Protein AF-A0A965CM48-F1 (afdb_monomer)

Nearest PDB structures (foldseek):
  7fda-assembly1_B  TM=6.847E-01  e=1.776E-04  Saccharomyces cerevisiae S288C
  6xby-assembly1_E  TM=7.979E-01 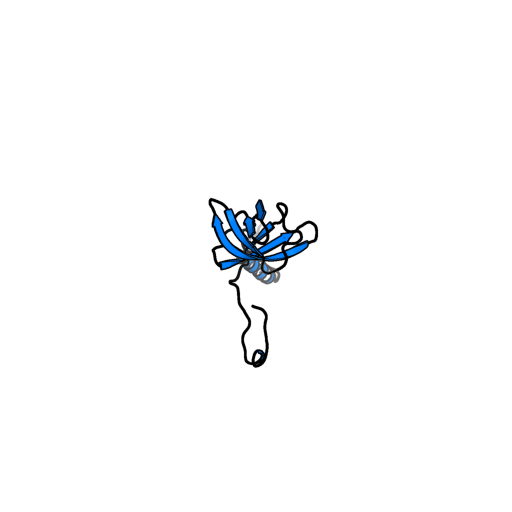 e=6.784E-04  Bos taurus
  7uwb-assembly1_F  TM=7.754E-01  e=4.853E-04  Citrus x limon
  7fde-assembly1_F  TM=6.998E-01  e=3.471E-04  Saccharomyces cerevisiae S288C
  9brt-assembly1_3  TM=7.671E-01  e=1.568E-03  Mus musculus

Secondary structure (DSSP, 8-state):
-------------TTHHHHHHHHHHHTTS-SS---EEEEEEETTEEEE--SS--TT-EEEEE-TTT--EEEEEEEEEETTEEEEEESS--TT-STT-EEEE-SS------SGGGTT-----

Radius of gyration: 25.07 Å; Cα contacts (8 Å, |Δi|>4): 185; chains: 1; bounding box: 38×76×73 Å

Foldseek 3Di:
DDDDDPPDDPPPDPVVVVVVVVVVVVVVPDPDQQKKFFDDDDAQKTKIADSPDDAQFWKWKAQPVVRDIFIWGFHDDDDRITIIGTPDDCPRDDRRIMIGTDPDGDDDDDDPVCVPDDDDD

Sequence (121 aa):
MNGSGFTETPTESPSSKTLSSYIQRLDRFPEMHREGKVLQVIGHMVEATNPGCSVGGMCTIYNPADDSRAAAEVVGFRKDRMLVMPLRNVHGIGPRCRVIPDDRPPMVQVGEGLLGRVVDP

Structure (mmCIF, N/CA/C/O backbone):
data_AF-A0A965CM48-F1
#
_entry.id   AF-A0A965CM48-F1
#
loop_
_atom_site.group_PDB
_atom_site.id
_atom_site.type_symbol
_atom_site.label_atom_id
_atom_site.label_alt_id
_atom_site.label_comp_id
_atom_site.label_asym_id
_atom_site.label_entity_id
_atom_site.label_seq_id
_atom_site.pdbx_PDB_ins_code
_atom_site.Cartn_x
_atom_site.Cartn_y
_atom_site.Cartn_z
_atom_site.occupancy
_atom_site.B_iso_or_equiv
_atom_site.auth_seq_id
_atom_site.auth_comp_id
_atom_site.auth_asym_id
_atom_site.auth_atom_id
_atom_site.pdbx_PDB_model_num
ATOM 1 N N . MET 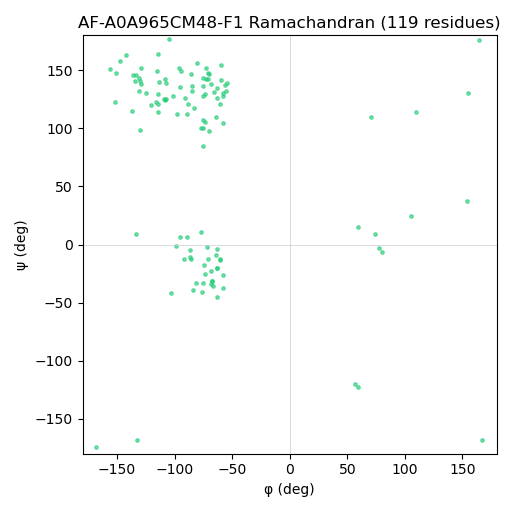A 1 1 ? 21.961 63.639 41.074 1.00 37.88 1 MET A N 1
ATOM 2 C CA . MET A 1 1 ? 20.638 63.008 41.255 1.00 37.88 1 MET A CA 1
ATOM 3 C C . MET A 1 1 ? 19.967 63.007 39.888 1.00 37.88 1 MET A C 1
ATOM 5 O O . MET A 1 1 ? 19.600 64.073 39.425 1.00 37.88 1 MET A O 1
ATOM 9 N N . ASN A 1 2 ? 20.243 61.968 39.094 1.00 30.59 2 ASN A N 1
ATOM 10 C CA . ASN A 1 2 ? 19.290 60.912 38.687 1.00 30.59 2 ASN A CA 1
ATOM 11 C C . ASN A 1 2 ? 18.260 61.503 37.702 1.00 30.59 2 ASN A C 1
ATOM 13 O O . ASN A 1 2 ? 17.474 62.344 38.103 1.00 30.59 2 ASN A O 1
ATOM 17 N N . GLY A 1 3 ? 18.233 61.196 36.406 1.00 39.84 3 GLY A N 1
ATOM 18 C CA . GLY A 1 3 ? 18.493 59.926 35.735 1.00 39.84 3 GLY A CA 1
ATOM 19 C C . GLY A 1 3 ? 17.160 59.402 35.194 1.00 39.84 3 GLY A C 1
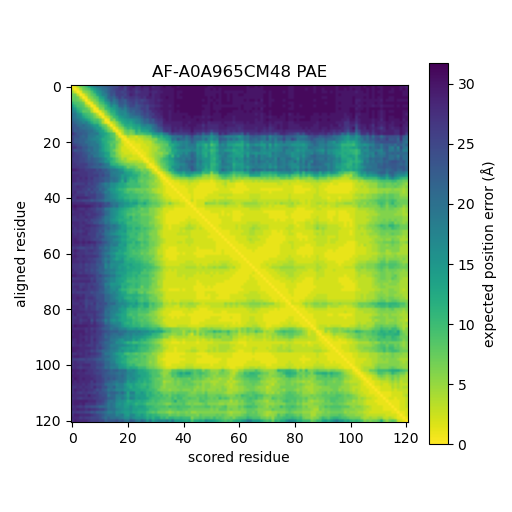ATOM 20 O O . GLY A 1 3 ? 16.276 59.120 35.993 1.00 39.84 3 GLY A O 1
ATOM 21 N N . SER A 1 4 ? 17.009 59.327 33.868 1.00 37.59 4 SER A N 1
ATOM 22 C CA . SER A 1 4 ? 16.168 58.382 33.100 1.00 37.59 4 SER A CA 1
ATOM 23 C C . SER A 1 4 ? 15.774 58.986 31.749 1.00 37.59 4 SER A C 1
ATOM 25 O O . SER A 1 4 ? 15.322 60.123 31.668 1.00 37.59 4 SER A O 1
ATOM 27 N N . GLY A 1 5 ? 15.972 58.211 30.684 1.00 33.72 5 GLY A N 1
ATOM 28 C CA . GLY A 1 5 ? 15.563 58.587 29.334 1.00 33.72 5 GLY A CA 1
ATOM 29 C C . GLY A 1 5 ? 16.382 57.934 28.225 1.00 33.72 5 GLY A C 1
ATOM 30 O O . GLY A 1 5 ? 16.678 58.594 27.238 1.00 33.72 5 GLY A O 1
ATOM 31 N N . PHE A 1 6 ? 16.784 56.667 28.375 1.00 38.06 6 PHE A N 1
ATOM 32 C CA . PHE A 1 6 ? 17.218 55.878 27.223 1.00 38.06 6 PHE A CA 1
ATOM 33 C C . PHE A 1 6 ? 15.959 55.447 26.464 1.00 38.06 6 PHE A C 1
ATOM 35 O O . PHE A 1 6 ? 15.262 54.524 26.876 1.00 38.06 6 PHE A O 1
ATOM 42 N N . THR A 1 7 ? 15.634 56.141 25.375 1.00 43.16 7 THR A N 1
ATOM 43 C CA . THR A 1 7 ? 14.747 55.603 24.340 1.00 43.16 7 THR A CA 1
ATOM 44 C C . THR A 1 7 ? 15.548 54.595 23.528 1.00 43.16 7 THR A C 1
ATOM 46 O O . THR A 1 7 ? 16.141 54.941 22.508 1.00 43.16 7 THR A O 1
ATOM 49 N N . GLU A 1 8 ? 15.613 53.355 24.006 1.00 40.78 8 GLU A N 1
ATOM 50 C CA . GLU A 1 8 ? 16.047 52.231 23.181 1.00 40.78 8 GLU A CA 1
ATOM 51 C C . GLU A 1 8 ? 14.910 51.866 22.225 1.00 40.78 8 GLU A C 1
ATOM 53 O O . GLU A 1 8 ? 13.927 51.214 22.574 1.00 40.78 8 GLU A O 1
ATOM 58 N N . THR A 1 9 ? 15.037 52.331 20.987 1.00 42.12 9 THR A N 1
ATOM 59 C CA . THR A 1 9 ? 14.404 51.700 19.835 1.00 42.12 9 THR A CA 1
ATOM 60 C C . THR A 1 9 ? 14.887 50.245 19.751 1.00 42.12 9 THR A C 1
ATOM 62 O O . THR A 1 9 ? 16.102 50.018 19.791 1.00 42.12 9 THR A O 1
ATOM 65 N N . PRO A 1 10 ? 13.998 49.239 19.616 1.00 46.31 10 PRO A N 1
ATOM 66 C CA . PRO A 1 10 ? 14.435 47.860 19.460 1.00 46.31 10 PRO A CA 1
ATOM 67 C C . PRO A 1 10 ? 15.205 47.749 18.147 1.00 46.31 10 PRO A C 1
ATOM 69 O O . PRO A 1 10 ? 14.653 47.879 17.056 1.00 46.31 10 PRO A O 1
ATOM 72 N N . THR A 1 11 ? 16.511 47.548 18.271 1.00 49.88 11 THR A N 1
ATOM 73 C CA . THR A 1 11 ? 17.395 47.240 17.155 1.00 49.88 11 THR A CA 1
ATOM 74 C C . THR A 1 11 ? 17.059 45.824 16.694 1.00 49.88 11 THR A C 1
ATOM 76 O O . THR A 1 11 ? 17.492 44.843 17.301 1.00 49.88 11 THR A O 1
ATOM 79 N N . GLU A 1 12 ? 16.236 45.705 15.649 1.00 52.34 12 GLU A N 1
ATOM 80 C CA . GLU A 1 12 ? 15.994 44.435 14.963 1.00 52.34 12 GLU A CA 1
ATOM 81 C C . GLU A 1 12 ? 17.326 43.876 14.450 1.00 52.34 12 GLU A C 1
ATOM 83 O O . GLU A 1 12 ? 17.909 44.348 13.474 1.00 52.34 12 GLU A O 1
ATOM 88 N N . SER A 1 13 ? 17.829 42.855 15.143 1.00 50.06 13 SER A N 1
ATOM 89 C CA . SER A 1 13 ? 19.021 42.122 14.733 1.00 50.06 13 SER A CA 1
ATOM 90 C C . SER A 1 13 ? 18.725 41.266 13.487 1.00 50.06 13 SER A C 1
ATOM 92 O O . SER A 1 13 ? 17.663 40.644 13.415 1.00 50.06 13 SER A O 1
ATOM 94 N N . PRO A 1 14 ? 19.669 41.132 12.532 1.00 50.09 14 PRO A N 1
ATOM 95 C CA . PRO A 1 14 ? 19.473 40.474 11.227 1.00 50.09 14 PRO A CA 1
ATOM 96 C C . PRO A 1 14 ? 19.127 38.971 11.279 1.00 50.09 14 PRO A C 1
ATOM 98 O O . PRO A 1 14 ? 18.852 38.366 10.246 1.00 50.09 14 PRO A O 1
ATOM 101 N N . SER A 1 15 ? 19.100 38.363 12.469 1.00 56.09 15 SER A N 1
ATOM 102 C CA . SER A 1 15 ? 18.689 36.971 12.696 1.00 56.09 15 SER A CA 1
ATOM 103 C C . SER A 1 15 ? 17.166 36.760 12.577 1.00 56.09 15 SER A C 1
ATOM 105 O O . SER A 1 15 ? 16.716 35.669 12.217 1.00 56.09 15 SER A O 1
ATOM 107 N N . SER A 1 16 ? 16.349 37.799 12.810 1.00 57.56 16 SER A N 1
ATOM 108 C CA . SER A 1 16 ? 14.880 37.673 12.831 1.00 57.56 16 SER A CA 1
ATOM 109 C C . SER A 1 16 ? 14.269 37.371 11.456 1.00 57.56 16 SER A C 1
ATOM 111 O O . SER A 1 16 ? 13.310 36.604 11.373 1.00 57.56 16 SER A O 1
ATOM 113 N N . LYS A 1 17 ? 14.862 37.897 10.372 1.00 58.34 17 LYS A N 1
ATOM 114 C CA . LYS A 1 17 ? 14.423 37.657 8.982 1.00 58.34 17 LYS A CA 1
ATOM 115 C C . LYS A 1 17 ? 14.660 36.221 8.506 1.00 58.34 17 LYS A C 1
ATOM 117 O O . LYS A 1 17 ? 13.991 35.764 7.583 1.00 58.34 17 LYS A O 1
ATOM 122 N N . THR A 1 18 ? 15.589 35.497 9.128 1.00 70.19 18 THR A N 1
ATOM 123 C CA . THR A 1 18 ? 15.959 34.135 8.714 1.00 70.19 18 THR A CA 1
ATOM 124 C C . THR A 1 18 ? 15.006 33.092 9.302 1.00 70.19 18 THR A C 1
ATOM 126 O O . THR A 1 18 ? 14.590 32.173 8.593 1.00 70.19 18 THR A O 1
ATOM 129 N N . LEU A 1 19 ? 14.580 33.264 10.561 1.00 79.62 19 LEU A N 1
ATOM 130 C CA . LEU A 1 19 ? 13.657 32.346 11.246 1.00 79.62 19 LEU A CA 1
ATOM 131 C C . LEU A 1 19 ? 12.241 32.345 10.657 1.00 79.62 19 LEU A C 1
ATOM 133 O O . LEU A 1 19 ? 11.591 31.301 10.643 1.00 79.62 19 LEU A O 1
ATOM 137 N N . SER A 1 20 ? 11.775 33.476 10.121 1.00 82.38 20 SER A N 1
ATOM 138 C CA . SER A 1 20 ? 10.417 33.609 9.570 1.00 82.38 20 SER A CA 1
ATOM 139 C C . SER A 1 20 ? 10.153 32.596 8.450 1.00 82.38 20 SER A C 1
ATOM 141 O O . SER A 1 20 ? 9.074 32.013 8.371 1.00 82.38 20 SER A O 1
ATOM 143 N N . SER A 1 21 ? 11.166 32.329 7.620 1.00 80.69 21 SER A N 1
ATOM 144 C CA . SER A 1 21 ? 11.084 31.347 6.531 1.00 80.69 21 SER A CA 1
ATOM 145 C C . SER A 1 21 ? 10.959 29.898 7.022 1.00 80.69 21 SER A C 1
ATOM 147 O O . SER A 1 21 ? 10.308 29.081 6.371 1.00 80.69 21 SER A O 1
ATOM 149 N N . TYR A 1 22 ? 11.547 29.574 8.179 1.00 81.38 22 TYR A N 1
ATOM 150 C CA . TYR A 1 22 ? 11.440 28.254 8.804 1.00 81.38 22 TYR A CA 1
ATOM 151 C C . TYR A 1 22 ? 10.075 28.067 9.471 1.00 81.38 22 TYR A C 1
ATOM 153 O O . TYR A 1 22 ? 9.463 27.018 9.298 1.00 81.38 22 TYR A O 1
ATOM 161 N N . ILE A 1 23 ? 9.554 29.096 10.145 1.00 84.38 23 ILE A N 1
ATOM 162 C CA . ILE A 1 23 ? 8.214 29.068 10.753 1.00 84.38 23 ILE A CA 1
ATOM 163 C C . ILE A 1 23 ? 7.133 28.911 9.669 1.00 84.38 23 ILE A C 1
ATOM 165 O O . ILE A 1 23 ? 6.305 28.013 9.759 1.00 84.38 23 ILE A O 1
ATOM 169 N N . GLN A 1 24 ? 7.219 29.662 8.564 1.00 83.12 24 GLN A N 1
ATOM 170 C CA . GLN A 1 24 ? 6.297 29.516 7.423 1.00 83.12 24 GLN A CA 1
ATOM 171 C C . GLN A 1 24 ? 6.356 28.148 6.724 1.00 83.12 24 GLN A C 1
ATOM 173 O O . GLN A 1 24 ? 5.449 27.795 5.963 1.00 83.12 24 GLN A O 1
ATOM 178 N N . ARG A 1 25 ? 7.451 27.399 6.893 1.00 77.50 25 ARG A N 1
ATOM 179 C CA . ARG A 1 25 ? 7.566 26.021 6.398 1.00 77.50 25 ARG A CA 1
ATOM 180 C C . ARG A 1 25 ? 6.897 25.029 7.342 1.00 77.50 25 ARG A C 1
ATOM 182 O O . ARG A 1 25 ? 6.348 24.050 6.850 1.00 77.50 25 ARG A O 1
ATOM 189 N N . LEU A 1 26 ? 6.913 25.292 8.649 1.00 79.88 26 LEU A N 1
ATOM 190 C CA . LEU A 1 26 ? 6.207 24.481 9.641 1.00 79.88 26 LEU A CA 1
ATOM 191 C C . LEU A 1 26 ? 4.684 24.588 9.480 1.00 79.88 26 LEU A C 1
ATOM 193 O O . LEU A 1 26 ? 4.019 23.566 9.562 1.00 79.88 26 LEU A O 1
ATOM 197 N N . ASP A 1 27 ? 4.146 25.754 9.108 1.00 74.94 27 ASP A N 1
ATOM 198 C CA . ASP A 1 27 ? 2.705 25.911 8.808 1.00 74.94 27 ASP A CA 1
ATOM 199 C C . ASP A 1 27 ? 2.228 25.071 7.608 1.00 74.94 27 ASP A C 1
ATOM 201 O O . ASP A 1 27 ? 1.037 24.825 7.435 1.00 74.94 27 ASP A O 1
ATOM 205 N N . ARG A 1 28 ? 3.152 24.647 6.736 1.00 71.19 28 ARG A N 1
ATOM 206 C CA . ARG A 1 28 ? 2.854 23.788 5.577 1.00 71.19 28 ARG A CA 1
ATOM 207 C C . ARG A 1 28 ? 3.157 22.318 5.838 1.00 71.19 28 ARG A C 1
ATOM 209 O O . ARG A 1 28 ? 2.968 21.503 4.935 1.00 71.19 28 ARG A O 1
ATOM 216 N N . PHE A 1 29 ? 3.667 21.976 7.020 1.00 71.06 29 PHE A N 1
ATOM 217 C CA . PHE A 1 29 ? 3.886 20.585 7.375 1.00 71.06 29 PHE A CA 1
ATOM 218 C C . PHE A 1 29 ? 2.531 19.930 7.658 1.00 71.06 29 PHE A C 1
ATOM 220 O O . PHE A 1 29 ? 1.750 20.472 8.438 1.00 71.06 29 PHE A O 1
ATOM 227 N N . PRO A 1 30 ? 2.225 18.773 7.049 1.00 62.19 30 PRO A N 1
ATOM 228 C CA . PRO A 1 30 ? 1.004 18.057 7.376 1.00 62.19 30 PRO A CA 1
ATOM 229 C C . PRO A 1 30 ? 1.033 17.675 8.861 1.00 62.19 30 PRO A C 1
ATOM 231 O O . PRO A 1 30 ? 1.933 16.968 9.313 1.00 62.19 30 PRO A O 1
ATOM 234 N N . GLU A 1 31 ? 0.036 18.149 9.610 1.00 59.78 31 GLU A N 1
ATOM 235 C CA . GLU A 1 31 ? -0.047 18.035 11.075 1.00 59.78 31 GLU A CA 1
ATOM 236 C C . GLU A 1 31 ? -0.152 16.586 11.584 1.00 59.78 31 GLU A C 1
ATOM 238 O O . GLU A 1 31 ? -0.053 16.334 12.783 1.00 59.78 31 GLU A O 1
ATOM 243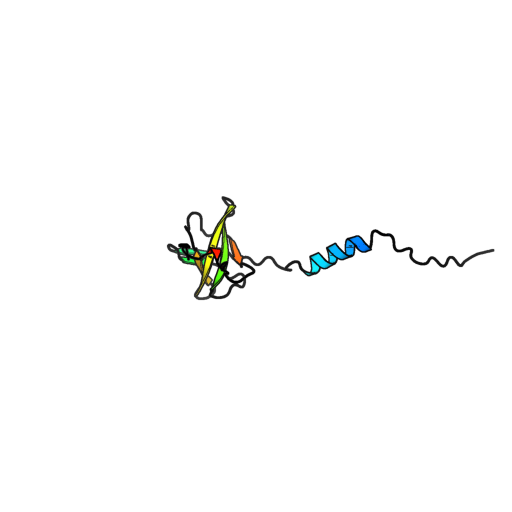 N N . MET A 1 32 ? -0.349 15.605 10.697 1.00 67.38 32 MET A N 1
ATOM 244 C CA . MET A 1 32 ? -0.521 14.212 11.089 1.00 6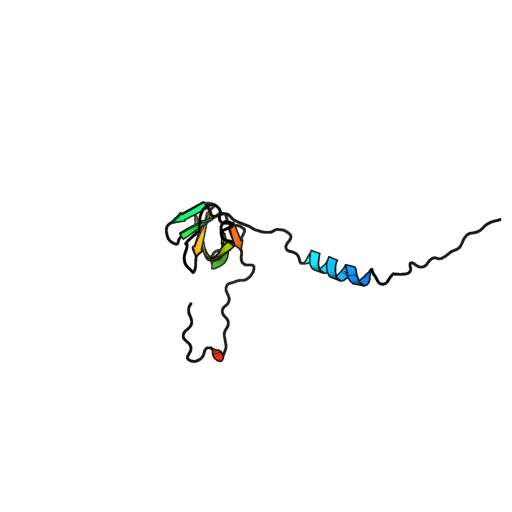7.38 32 MET A CA 1
ATOM 245 C C . MET A 1 32 ? -0.049 13.261 9.991 1.00 67.38 32 MET A C 1
ATOM 247 O O . MET A 1 32 ? -0.561 13.280 8.871 1.00 67.38 32 MET A O 1
ATOM 251 N N . HIS A 1 33 ? 0.901 12.389 10.326 1.00 72.88 33 HIS A N 1
ATOM 252 C CA . HIS A 1 33 ? 1.292 11.290 9.451 1.00 72.88 33 HIS A CA 1
ATOM 253 C C . HIS A 1 33 ? 0.189 10.227 9.479 1.00 72.88 33 HIS A C 1
ATOM 255 O O . HIS A 1 33 ? 0.004 9.532 10.478 1.00 72.88 33 HIS A O 1
ATOM 261 N N . ARG A 1 34 ? -0.599 10.153 8.404 1.00 86.56 34 ARG A N 1
ATOM 262 C CA . ARG A 1 34 ? -1.721 9.219 8.295 1.00 86.56 34 ARG A CA 1
ATOM 263 C C . ARG A 1 34 ? -1.204 7.859 7.845 1.00 86.56 34 ARG A C 1
ATOM 265 O O . ARG A 1 34 ? -0.674 7.737 6.746 1.00 86.56 34 ARG A O 1
ATOM 272 N N . GLU A 1 35 ? -1.372 6.840 8.680 1.00 93.81 35 GLU A N 1
ATOM 273 C CA . GLU A 1 35 ? -0.970 5.472 8.355 1.00 93.81 35 GLU A CA 1
ATOM 274 C C . GLU A 1 35 ? -2.045 4.445 8.709 1.00 93.81 35 GLU A C 1
ATOM 276 O O . GLU A 1 35 ? -2.734 4.531 9.727 1.00 93.81 35 GLU A O 1
ATOM 281 N N . GLY A 1 36 ? -2.193 3.466 7.828 1.00 95.81 36 GLY A N 1
ATOM 282 C CA . GLY A 1 36 ? -2.957 2.255 8.037 1.00 95.81 36 GLY A CA 1
ATOM 283 C C . GLY A 1 36 ? -2.034 1.066 8.279 1.00 95.81 36 GLY A C 1
ATOM 284 O O . GLY A 1 36 ? -0.807 1.163 8.203 1.00 95.81 36 GLY A O 1
ATOM 285 N N . LYS A 1 37 ? -2.633 -0.088 8.551 1.00 97.19 37 LYS A N 1
ATOM 286 C CA . LYS A 1 37 ? -1.930 -1.357 8.751 1.00 97.19 37 LYS A CA 1
ATOM 287 C C . LYS A 1 37 ? -2.570 -2.434 7.905 1.00 97.19 37 LYS A C 1
ATOM 289 O O . LYS A 1 37 ? -3.797 -2.496 7.818 1.00 97.19 37 LYS A O 1
ATOM 294 N N . VAL A 1 38 ? -1.742 -3.292 7.323 1.00 97.88 38 VAL A N 1
ATOM 295 C CA . VAL A 1 38 ? -2.218 -4.507 6.664 1.00 97.88 38 VAL A CA 1
ATOM 296 C C . VAL A 1 38 ? -2.832 -5.428 7.719 1.00 97.88 38 VAL A C 1
ATOM 298 O O . VAL A 1 38 ? -2.245 -5.676 8.769 1.00 97.88 38 VAL A O 1
ATOM 301 N N . LEU A 1 39 ? -4.031 -5.927 7.443 1.00 97.69 39 LEU A N 1
ATOM 302 C CA . LEU A 1 39 ? -4.775 -6.844 8.304 1.00 97.69 39 LEU A CA 1
ATOM 303 C C . LEU A 1 39 ? -4.704 -8.272 7.766 1.00 97.69 39 LEU A C 1
ATOM 305 O O . LEU A 1 39 ? -4.540 -9.219 8.531 1.00 97.69 39 LEU A O 1
ATOM 309 N N . GLN A 1 40 ? -4.835 -8.424 6.447 1.00 95.81 40 GLN A N 1
ATOM 310 C CA . GLN A 1 40 ? -4.890 -9.721 5.784 1.00 95.81 40 GLN A CA 1
ATOM 311 C C . GLN A 1 40 ? -4.463 -9.602 4.318 1.00 95.81 40 GLN A C 1
ATOM 313 O O . GLN A 1 40 ? -4.677 -8.569 3.689 1.00 95.81 40 GLN A O 1
ATOM 318 N N . VAL A 1 41 ? -3.902 -10.680 3.767 1.00 95.56 41 VAL A N 1
ATOM 319 C CA . VAL A 1 41 ? -3.571 -10.812 2.342 1.00 95.56 41 VAL A CA 1
ATOM 320 C C . VAL A 1 41 ? -4.240 -12.073 1.796 1.00 95.56 41 VAL A C 1
ATOM 322 O O . VAL A 1 41 ? -4.136 -13.142 2.398 1.00 95.56 41 VAL A O 1
ATOM 325 N N . ILE A 1 42 ? -4.946 -11.948 0.674 1.00 93.00 42 ILE A N 1
ATOM 326 C CA . ILE A 1 42 ? -5.564 -13.047 -0.077 1.00 93.00 42 ILE A CA 1
ATOM 327 C C . ILE A 1 42 ? -5.160 -12.886 -1.547 1.00 93.00 42 ILE A C 1
ATOM 329 O O . ILE A 1 42 ? -5.754 -12.099 -2.284 1.00 93.00 42 ILE A O 1
ATOM 333 N N . GLY A 1 43 ? -4.138 -13.621 -1.991 1.00 90.44 43 GLY A N 1
ATOM 334 C CA . GLY A 1 43 ? -3.573 -13.429 -3.331 1.00 90.44 43 GLY A CA 1
ATOM 335 C C . GLY A 1 43 ? -3.063 -11.994 -3.510 1.00 90.44 43 GLY A C 1
ATOM 336 O O . GLY A 1 43 ? -2.250 -11.536 -2.714 1.00 90.44 43 GLY A O 1
ATOM 337 N N . HIS A 1 44 ? -3.571 -11.282 -4.522 1.00 92.00 44 HIS A N 1
ATOM 338 C CA . HIS A 1 44 ? -3.281 -9.857 -4.745 1.00 92.00 44 HIS A CA 1
ATOM 339 C C . HIS A 1 44 ? -4.204 -8.903 -3.975 1.00 92.00 44 HIS A C 1
ATOM 341 O O . HIS A 1 44 ? -4.007 -7.697 -4.020 1.00 92.00 44 HIS A O 1
ATOM 347 N N . MET A 1 45 ? -5.215 -9.404 -3.269 1.00 95.25 45 MET A N 1
ATOM 348 C CA . MET A 1 45 ? -6.107 -8.550 -2.494 1.00 95.25 45 MET A CA 1
ATOM 349 C C . MET A 1 45 ? -5.575 -8.388 -1.072 1.00 95.25 45 MET A C 1
ATOM 351 O O . MET A 1 45 ? -5.349 -9.372 -0.366 1.00 95.25 45 MET A O 1
ATOM 355 N N . VAL A 1 46 ? -5.407 -7.145 -0.636 1.00 97.44 46 VAL A N 1
ATOM 356 C CA . VAL A 1 46 ? -4.949 -6.796 0.709 1.00 97.44 46 VAL A CA 1
ATOM 357 C C . VAL A 1 46 ? -6.077 -6.086 1.445 1.00 97.44 46 VAL A C 1
ATOM 359 O O . VAL A 1 46 ? -6.657 -5.131 0.936 1.00 97.44 46 VAL A O 1
ATOM 362 N N . GLU A 1 47 ? -6.390 -6.537 2.655 1.00 97.75 47 GLU A N 1
ATOM 363 C CA . GLU A 1 47 ? -7.253 -5.792 3.569 1.00 97.75 47 GLU A CA 1
ATOM 364 C C . GLU A 1 47 ? -6.396 -4.963 4.521 1.00 97.75 47 GLU A C 1
ATOM 366 O O . GLU A 1 47 ? -5.430 -5.476 5.090 1.00 97.75 47 GLU A O 1
ATOM 371 N N . ALA A 1 48 ? -6.767 -3.704 4.739 1.00 98.00 48 ALA A N 1
ATOM 372 C CA . ALA A 1 48 ? -6.051 -2.791 5.620 1.00 98.00 48 ALA A CA 1
ATOM 373 C C . ALA A 1 48 ? -6.997 -1.871 6.402 1.00 98.00 48 ALA A C 1
ATOM 375 O O . ALA A 1 48 ? -8.164 -1.696 6.042 1.00 98.00 48 ALA A O 1
ATOM 376 N N . THR A 1 49 ? -6.493 -1.251 7.468 1.00 97.62 49 THR A N 1
ATOM 377 C CA . THR A 1 49 ? -7.175 -0.096 8.072 1.00 97.62 49 THR A CA 1
ATOM 378 C C . THR A 1 49 ? -7.076 1.107 7.135 1.00 97.62 49 THR A C 1
ATOM 380 O O . THR A 1 49 ? -6.082 1.251 6.426 1.00 97.62 49 THR A O 1
ATOM 383 N N . ASN A 1 50 ? -8.103 1.963 7.108 1.00 95.25 50 ASN A N 1
ATOM 384 C CA . ASN A 1 50 ? -8.134 3.117 6.210 1.00 95.25 50 ASN A CA 1
ATOM 385 C C . ASN A 1 50 ? -7.488 4.367 6.859 1.00 95.25 50 ASN A C 1
ATOM 387 O O . ASN A 1 50 ? -8.090 4.928 7.775 1.00 95.25 50 ASN A O 1
ATOM 391 N N . PRO A 1 51 ? -6.330 4.859 6.377 1.00 93.56 51 PRO A N 1
ATOM 392 C CA . PRO A 1 51 ? -5.731 6.126 6.818 1.00 93.56 51 PRO A CA 1
ATOM 393 C C . PRO A 1 51 ? -6.383 7.394 6.235 1.00 93.56 51 PRO A C 1
ATOM 395 O O . PRO A 1 51 ? -5.832 8.485 6.365 1.00 93.56 51 PRO A O 1
ATOM 398 N N . GLY A 1 52 ? -7.542 7.284 5.583 1.00 91.56 52 GLY A N 1
ATOM 399 C CA . GLY A 1 52 ? -8.223 8.404 4.925 1.00 91.56 52 GLY A CA 1
ATOM 400 C C . GLY A 1 52 ? -8.107 8.391 3.400 1.00 91.56 52 GLY A C 1
ATOM 401 O O . GLY A 1 52 ? -8.227 9.440 2.775 1.00 91.56 52 GLY A O 1
ATOM 402 N N . CYS A 1 53 ? -7.885 7.221 2.803 1.00 93.12 53 CYS A N 1
ATOM 403 C CA . CYS A 1 53 ? -7.972 7.006 1.366 1.00 93.12 53 CYS A CA 1
ATOM 404 C C . CYS A 1 53 ? -9.435 6.824 0.918 1.00 93.12 53 CYS A C 1
ATOM 406 O O . CYS A 1 53 ? -10.299 6.401 1.694 1.00 93.12 53 CYS A O 1
ATOM 408 N N . SER A 1 54 ? -9.692 7.104 -0.360 1.00 93.50 54 SER A N 1
ATOM 409 C CA . SER A 1 54 ? -10.964 6.853 -1.058 1.00 93.50 54 SER A CA 1
ATOM 410 C C . SER A 1 54 ? -10.769 5.805 -2.159 1.00 93.50 54 SER A C 1
ATOM 412 O O . SER A 1 54 ? -9.631 5.544 -2.542 1.00 93.50 54 SER A O 1
ATOM 414 N N . VAL A 1 55 ? -11.854 5.216 -2.680 1.00 95.31 55 VAL A N 1
ATOM 415 C CA . VAL A 1 55 ? -11.784 4.310 -3.848 1.00 95.31 55 VAL A CA 1
ATOM 416 C C . VAL A 1 55 ? -11.122 5.024 -5.032 1.00 95.31 55 VAL A C 1
ATOM 418 O O . VAL A 1 55 ? -11.411 6.196 -5.271 1.00 95.31 55 VAL A O 1
ATOM 421 N N . GLY A 1 56 ? -10.226 4.333 -5.739 1.00 93.06 56 GLY A N 1
ATOM 422 C CA . GLY A 1 56 ? -9.382 4.890 -6.804 1.00 93.06 56 GLY A CA 1
ATOM 423 C C . GLY A 1 56 ? -8.187 5.706 -6.294 1.00 93.06 56 GLY A C 1
ATOM 424 O O . GLY A 1 56 ? -7.376 6.191 -7.079 1.00 93.06 56 GLY A O 1
ATOM 425 N N . GLY A 1 57 ? -8.069 5.887 -4.975 1.00 93.31 57 GLY A N 1
ATOM 426 C CA . GLY A 1 57 ? -6.913 6.517 -4.353 1.00 93.31 57 GLY A CA 1
ATOM 427 C C . GLY A 1 57 ? -5.698 5.595 -4.374 1.00 93.31 57 GLY A C 1
ATOM 428 O O . GLY A 1 57 ? -5.818 4.387 -4.152 1.00 93.31 57 GLY A O 1
ATOM 429 N N . MET A 1 58 ? -4.523 6.183 -4.588 1.00 94.88 58 MET A N 1
ATOM 430 C CA . MET A 1 58 ? -3.252 5.473 -4.497 1.00 94.88 58 MET A CA 1
ATOM 431 C C . MET A 1 58 ? -2.733 5.453 -3.064 1.00 94.88 58 MET A C 1
ATOM 433 O O . MET A 1 58 ? -2.946 6.376 -2.272 1.00 94.88 58 MET A O 1
ATOM 437 N N . CYS A 1 59 ? -2.058 4.367 -2.725 1.00 95.38 59 CYS A N 1
ATOM 438 C CA . CYS A 1 59 ? -1.354 4.220 -1.471 1.00 95.38 59 CYS A CA 1
ATOM 439 C C . CYS A 1 59 ? -0.108 3.359 -1.656 1.00 95.38 59 CYS A C 1
ATOM 441 O O . CYS A 1 59 ? -0.005 2.529 -2.561 1.00 95.38 59 CYS A O 1
ATOM 443 N N . THR A 1 60 ? 0.831 3.529 -0.740 1.00 95.62 60 THR A N 1
ATOM 444 C CA . THR A 1 60 ? 2.055 2.746 -0.681 1.00 95.62 60 THR A CA 1
ATOM 445 C C . THR A 1 60 ? 1.993 1.785 0.500 1.00 95.62 60 THR A C 1
ATOM 447 O O . THR A 1 60 ? 1.811 2.196 1.648 1.00 95.62 60 THR A O 1
ATOM 450 N N . ILE A 1 61 ? 2.183 0.493 0.235 1.00 96.75 61 ILE A N 1
ATOM 451 C CA . ILE A 1 61 ? 2.385 -0.526 1.265 1.00 96.75 61 ILE A CA 1
ATOM 452 C C . ILE A 1 61 ? 3.880 -0.605 1.566 1.00 96.75 61 ILE A C 1
ATOM 454 O O . ILE A 1 61 ? 4.683 -0.884 0.678 1.00 96.75 61 ILE A O 1
ATOM 458 N N . TYR A 1 62 ? 4.248 -0.358 2.818 1.00 96.50 62 TYR A N 1
ATOM 459 C CA . TYR A 1 62 ? 5.625 -0.337 3.296 1.00 96.50 62 TYR A CA 1
ATOM 460 C C . TYR A 1 62 ? 5.912 -1.536 4.197 1.00 96.50 62 TYR A C 1
ATOM 462 O O . TYR A 1 62 ? 5.224 -1.728 5.206 1.00 96.50 62 TYR A O 1
ATOM 470 N N . ASN A 1 63 ? 6.943 -2.315 3.871 1.00 96.19 63 ASN A N 1
ATOM 471 C CA . ASN A 1 63 ? 7.432 -3.392 4.721 1.00 96.19 63 ASN A CA 1
ATOM 472 C C . ASN A 1 63 ? 8.650 -2.923 5.541 1.00 96.19 63 ASN A C 1
ATOM 474 O O . ASN A 1 63 ? 9.726 -2.726 4.982 1.00 96.19 63 ASN A O 1
ATOM 478 N N . PRO A 1 64 ? 8.533 -2.792 6.875 1.00 95.00 64 PRO A N 1
ATOM 479 C CA . PRO A 1 64 ? 9.655 -2.358 7.706 1.00 95.00 64 PRO A CA 1
ATOM 480 C C . PRO A 1 64 ? 10.772 -3.406 7.843 1.00 95.00 64 PRO A C 1
ATOM 482 O O . PRO A 1 64 ? 11.828 -3.083 8.376 1.00 95.00 64 PRO A O 1
ATOM 485 N N . ALA A 1 65 ? 10.552 -4.663 7.438 1.00 94.44 65 ALA A N 1
ATOM 486 C CA . ALA A 1 65 ? 11.551 -5.722 7.587 1.00 94.44 65 ALA A CA 1
ATOM 487 C C . ALA A 1 65 ? 12.695 -5.624 6.564 1.00 94.44 65 ALA A C 1
ATOM 489 O O . ALA A 1 65 ? 13.824 -5.991 6.879 1.00 9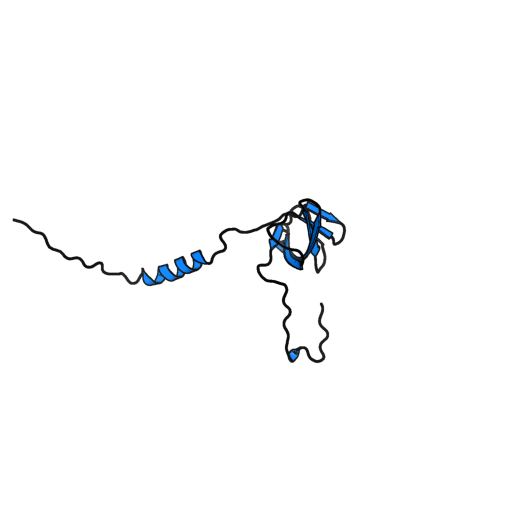4.44 65 ALA A O 1
ATOM 490 N N . ASP A 1 66 ? 12.398 -5.146 5.356 1.00 94.25 66 ASP A N 1
ATOM 491 C CA . ASP A 1 66 ? 13.329 -5.074 4.222 1.00 94.25 66 ASP A CA 1
ATOM 492 C C . ASP A 1 66 ? 13.297 -3.714 3.499 1.00 94.25 66 ASP A C 1
ATOM 494 O O . ASP A 1 66 ? 13.893 -3.564 2.436 1.00 94.25 66 ASP A O 1
ATOM 498 N N . ASP A 1 67 ? 12.605 -2.727 4.078 1.00 94.12 67 ASP A N 1
ATOM 499 C CA . ASP A 1 67 ? 12.393 -1.377 3.537 1.00 94.12 67 ASP A CA 1
ATOM 500 C C . ASP A 1 67 ? 11.683 -1.346 2.166 1.00 94.12 67 ASP A C 1
ATOM 502 O O . ASP A 1 67 ? 11.656 -0.318 1.482 1.00 94.12 67 ASP A O 1
ATOM 506 N N . SER A 1 68 ? 11.068 -2.462 1.750 1.00 93.81 68 SER A N 1
ATOM 507 C CA . SER A 1 68 ? 10.390 -2.555 0.459 1.00 93.81 68 SER A CA 1
ATOM 508 C C . SER A 1 68 ? 9.075 -1.774 0.427 1.00 93.81 68 SER A C 1
ATOM 510 O O . SER A 1 68 ? 8.394 -1.556 1.438 1.00 93.81 68 SER A O 1
ATOM 512 N N . ARG A 1 69 ? 8.721 -1.324 -0.782 1.00 94.56 69 ARG A N 1
ATOM 513 C CA . ARG A 1 69 ? 7.528 -0.521 -1.061 1.00 94.56 69 ARG A CA 1
ATOM 514 C C . ARG A 1 69 ? 6.766 -1.105 -2.238 1.00 94.56 69 ARG A C 1
ATOM 516 O O . ARG A 1 69 ? 7.352 -1.351 -3.291 1.00 94.56 69 ARG A O 1
ATOM 523 N N . ALA A 1 70 ? 5.460 -1.263 -2.074 1.00 94.44 70 ALA A N 1
ATOM 524 C CA . ALA A 1 70 ? 4.555 -1.669 -3.138 1.00 94.44 70 ALA A CA 1
ATOM 525 C C . ALA A 1 70 ? 3.484 -0.595 -3.346 1.00 94.44 70 ALA A C 1
ATOM 527 O O . ALA A 1 70 ? 2.724 -0.287 -2.429 1.00 94.44 70 ALA A O 1
ATOM 528 N N . ALA A 1 71 ? 3.426 -0.036 -4.556 1.00 94.25 71 ALA A N 1
ATOM 529 C CA . ALA A 1 71 ? 2.332 0.839 -4.964 1.00 94.25 71 ALA A CA 1
ATOM 530 C C . ALA A 1 71 ? 1.042 0.026 -5.084 1.00 94.25 71 ALA A C 1
ATOM 532 O O . ALA A 1 71 ? 1.059 -1.105 -5.585 1.00 94.25 71 ALA A O 1
ATOM 533 N N . ALA A 1 72 ? -0.064 0.590 -4.615 1.00 95.62 72 ALA A N 1
ATOM 534 C CA . ALA A 1 72 ? -1.326 -0.113 -4.527 1.00 95.62 72 ALA A CA 1
ATOM 535 C C . ALA A 1 72 ? -2.516 0.846 -4.652 1.00 95.62 72 ALA A C 1
ATOM 537 O O . ALA A 1 72 ? -2.455 1.996 -4.221 1.00 95.62 72 ALA A O 1
ATOM 538 N N . GLU A 1 73 ? -3.608 0.362 -5.229 1.00 95.75 73 GLU A N 1
ATOM 539 C CA . GLU A 1 73 ? -4.833 1.132 -5.429 1.00 95.75 73 GLU A CA 1
ATOM 540 C C . GLU A 1 73 ? -5.922 0.662 -4.466 1.00 95.75 73 GLU A C 1
ATOM 542 O O . GLU A 1 73 ? -6.112 -0.539 -4.249 1.00 95.75 73 GLU A O 1
ATOM 547 N N . VAL A 1 74 ? -6.670 1.604 -3.897 1.00 96.69 74 VAL A N 1
ATOM 548 C CA . VAL A 1 74 ? -7.864 1.294 -3.114 1.00 96.69 74 VAL A CA 1
ATOM 549 C C . VAL A 1 74 ? -9.007 0.914 -4.049 1.00 96.69 74 VAL A C 1
ATOM 551 O O . VAL A 1 74 ? -9.617 1.768 -4.687 1.00 96.69 74 VAL A O 1
ATOM 554 N N . VAL A 1 75 ? -9.350 -0.371 -4.084 1.00 97.19 75 VAL A N 1
ATOM 555 C CA . VAL A 1 75 ? -10.392 -0.911 -4.975 1.00 97.19 75 VAL A CA 1
ATOM 556 C C . VAL A 1 75 ? -11.779 -0.945 -4.332 1.00 97.19 75 VAL A C 1
ATOM 558 O O . VAL A 1 75 ? -12.779 -1.155 -5.013 1.00 97.19 75 VAL A O 1
ATOM 561 N N . GLY A 1 76 ? -11.874 -0.749 -3.016 1.00 97.69 76 GLY A N 1
ATOM 562 C CA . GLY A 1 76 ? -13.159 -0.740 -2.326 1.00 97.69 76 GLY A CA 1
ATOM 563 C C . GLY A 1 76 ? -13.047 -0.816 -0.812 1.00 97.69 76 GLY A C 1
ATOM 564 O O . GLY A 1 76 ? -11.971 -0.695 -0.231 1.00 97.69 76 GLY A O 1
ATOM 565 N N . PHE A 1 77 ? -14.188 -1.054 -0.171 1.00 97.50 77 PHE A N 1
ATOM 566 C CA . PHE A 1 77 ? -14.296 -1.201 1.275 1.00 97.50 77 PHE A CA 1
ATOM 567 C C . PHE A 1 77 ? -15.195 -2.384 1.621 1.00 97.50 77 PHE A C 1
ATOM 569 O O . PHE A 1 77 ? -16.175 -2.665 0.930 1.00 97.50 77 PHE A O 1
ATOM 576 N N . ARG A 1 78 ? -14.874 -3.070 2.718 1.00 95.75 78 ARG A N 1
ATOM 577 C CA . ARG A 1 78 ? -15.689 -4.148 3.277 1.00 95.75 78 ARG A CA 1
ATOM 578 C C . ARG A 1 78 ? -15.752 -3.995 4.787 1.00 95.75 78 ARG A C 1
ATOM 580 O O . ARG A 1 78 ? -14.745 -4.169 5.467 1.00 95.75 78 ARG A O 1
ATOM 587 N N . LYS A 1 79 ? -16.953 -3.730 5.309 1.00 93.69 79 LYS A N 1
ATOM 588 C CA . LYS A 1 79 ? -17.169 -3.368 6.720 1.00 93.69 79 LYS A CA 1
ATOM 589 C C . LYS A 1 79 ? -16.337 -2.126 7.077 1.00 93.69 79 LYS A C 1
ATOM 591 O O . LYS A 1 79 ? -16.513 -1.085 6.460 1.00 93.69 79 LYS A O 1
ATOM 596 N N . ASP A 1 80 ? -15.433 -2.259 8.036 1.00 92.06 80 ASP A N 1
ATOM 597 C CA . ASP A 1 80 ? -14.499 -1.254 8.538 1.00 92.06 80 ASP A CA 1
ATOM 598 C C . ASP A 1 80 ? -13.110 -1.335 7.877 1.00 92.06 80 ASP A C 1
ATOM 600 O O . ASP A 1 80 ? -12.182 -0.635 8.284 1.00 92.06 80 ASP A O 1
ATOM 604 N N . ARG A 1 81 ? -12.950 -2.188 6.856 1.00 96.81 81 ARG A N 1
ATOM 605 C CA . ARG A 1 81 ? -11.671 -2.440 6.184 1.00 96.81 81 ARG A CA 1
ATOM 606 C C . ARG A 1 81 ? -11.642 -1.843 4.790 1.00 96.81 81 ARG A C 1
ATOM 608 O O . ARG A 1 81 ? -12.614 -1.907 4.038 1.00 96.81 81 ARG A O 1
ATOM 615 N N . MET A 1 82 ? -10.478 -1.327 4.438 1.00 97.69 82 MET A N 1
ATOM 616 C CA . MET A 1 82 ? -10.124 -0.936 3.085 1.00 97.69 82 MET A CA 1
ATOM 617 C C . MET A 1 82 ? -9.612 -2.150 2.315 1.00 97.69 82 MET A C 1
ATOM 619 O O . MET A 1 82 ? -8.826 -2.931 2.851 1.00 97.69 82 MET A O 1
ATOM 623 N N . LEU A 1 83 ? -10.056 -2.297 1.070 1.00 98.00 83 LEU A N 1
ATOM 624 C CA . LEU A 1 83 ? -9.565 -3.294 0.128 1.00 98.00 83 LEU A CA 1
ATOM 625 C C . LEU A 1 83 ? -8.596 -2.618 -0.835 1.00 98.00 83 LEU A C 1
ATOM 627 O O . LEU A 1 83 ? -8.932 -1.609 -1.456 1.00 98.00 83 LEU A O 1
ATOM 631 N N . VAL A 1 84 ? -7.406 -3.187 -0.959 1.00 97.44 84 VAL A N 1
ATOM 632 C CA . VAL A 1 84 ? -6.298 -2.616 -1.718 1.00 97.44 84 VAL A CA 1
ATOM 633 C C . VAL A 1 84 ? -5.742 -3.666 -2.673 1.00 97.44 84 VAL A C 1
ATOM 635 O O . VAL A 1 84 ? -5.583 -4.827 -2.290 1.00 97.44 84 VAL A O 1
ATOM 638 N N . MET A 1 85 ? -5.429 -3.263 -3.902 1.00 96.81 85 MET A N 1
ATOM 639 C CA . MET A 1 85 ? -4.761 -4.099 -4.894 1.00 96.81 85 MET A CA 1
ATOM 640 C C . MET A 1 85 ? -3.367 -3.541 -5.205 1.00 96.81 85 MET A C 1
ATOM 642 O O . MET A 1 85 ? -3.259 -2.449 -5.760 1.00 96.81 85 MET A O 1
ATOM 646 N N . PRO A 1 86 ? -2.282 -4.253 -4.857 1.00 95.62 86 PRO A N 1
ATOM 647 C CA . PRO A 1 86 ? -0.934 -3.895 -5.274 1.00 95.62 86 PRO A CA 1
ATOM 648 C C . PRO A 1 86 ? -0.802 -3.961 -6.795 1.00 95.62 86 PRO A C 1
ATOM 650 O O . PRO A 1 86 ? -1.221 -4.934 -7.420 1.00 95.62 86 PRO A O 1
ATOM 653 N N . LEU A 1 87 ? -0.182 -2.938 -7.383 1.00 91.38 87 LEU A N 1
ATOM 654 C CA . LEU A 1 87 ? 0.043 -2.832 -8.828 1.00 91.38 87 LEU A CA 1
ATOM 655 C C . LEU A 1 87 ? 1.152 -3.771 -9.326 1.00 91.38 87 LEU A C 1
ATOM 657 O O . LEU A 1 87 ? 1.286 -4.025 -10.520 1.00 91.38 87 LEU A O 1
ATOM 661 N N . ARG A 1 88 ? 1.991 -4.264 -8.409 1.00 86.19 88 ARG A N 1
ATOM 662 C CA . ARG A 1 88 ? 3.103 -5.183 -8.682 1.00 86.19 88 ARG A CA 1
ATOM 663 C C . ARG A 1 88 ? 3.080 -6.345 -7.679 1.00 86.19 88 ARG A C 1
ATOM 665 O O . ARG A 1 88 ? 2.084 -6.578 -6.997 1.00 86.19 88 ARG A O 1
ATOM 672 N N . ASN A 1 89 ? 4.160 -7.124 -7.636 1.00 82.88 89 ASN A N 1
ATOM 673 C CA . ASN A 1 89 ? 4.266 -8.324 -6.806 1.00 82.88 89 ASN A CA 1
ATOM 674 C C . ASN A 1 89 ? 3.971 -8.033 -5.317 1.00 82.88 89 ASN A C 1
ATOM 676 O O . ASN A 1 89 ? 4.421 -7.029 -4.773 1.00 82.88 89 ASN A O 1
ATOM 680 N N . VAL A 1 90 ? 3.244 -8.948 -4.672 1.00 87.12 90 VAL A N 1
ATOM 681 C CA . VAL A 1 90 ? 2.856 -8.901 -3.252 1.00 87.12 90 VAL A CA 1
ATOM 682 C C . VAL A 1 90 ? 3.859 -9.557 -2.302 1.00 87.12 90 VAL A C 1
ATOM 684 O O . VAL A 1 90 ? 3.578 -9.718 -1.115 1.00 87.12 90 VAL A O 1
ATOM 687 N N . HIS A 1 91 ? 5.017 -9.984 -2.805 1.00 89.00 91 HIS A N 1
ATOM 688 C CA . HIS A 1 91 ? 6.037 -10.626 -1.987 1.00 89.00 91 HIS A CA 1
ATOM 689 C C . HIS A 1 91 ? 6.444 -9.736 -0.803 1.00 89.00 91 HIS A C 1
ATOM 691 O O . HIS A 1 91 ? 6.693 -8.546 -0.971 1.00 89.00 91 HIS A O 1
ATOM 697 N N . GLY A 1 92 ? 6.482 -10.314 0.399 1.00 90.50 92 GLY A N 1
ATOM 698 C CA . GLY A 1 92 ? 6.809 -9.586 1.629 1.00 90.50 92 GLY A CA 1
ATOM 699 C C . GLY A 1 92 ? 5.658 -8.774 2.240 1.00 90.50 92 GLY A C 1
ATOM 700 O O . GLY A 1 92 ? 5.802 -8.297 3.363 1.00 90.50 92 GLY A O 1
ATOM 701 N N . ILE A 1 93 ? 4.496 -8.659 1.581 1.00 95.56 93 ILE A N 1
ATOM 702 C CA . ILE A 1 93 ? 3.332 -7.972 2.159 1.00 95.56 93 ILE A CA 1
ATOM 703 C C . ILE A 1 93 ? 2.669 -8.856 3.223 1.00 95.56 93 ILE A C 1
ATOM 705 O O . ILE A 1 93 ? 2.293 -9.999 2.969 1.00 95.56 93 ILE A O 1
ATOM 709 N N . GLY A 1 94 ? 2.470 -8.306 4.421 1.00 95.25 94 GLY A N 1
ATOM 710 C CA . GLY A 1 94 ? 1.799 -8.995 5.521 1.00 95.25 94 GLY A CA 1
ATOM 711 C C . GLY A 1 94 ? 1.439 -8.063 6.681 1.00 95.25 94 GLY A C 1
ATOM 712 O O . GLY A 1 94 ? 1.661 -6.860 6.585 1.00 95.25 94 GLY A O 1
ATOM 713 N N . PRO A 1 95 ? 0.919 -8.585 7.809 1.00 93.75 95 PRO A N 1
ATOM 714 C CA . PRO A 1 95 ? 0.335 -7.774 8.891 1.00 93.75 95 PRO A CA 1
ATOM 715 C C . PRO A 1 95 ? 1.262 -6.761 9.587 1.00 93.75 95 PRO A C 1
ATOM 717 O O . PRO A 1 95 ? 0.808 -5.925 10.363 1.00 93.75 95 PRO A O 1
ATOM 720 N N . ARG A 1 96 ? 2.577 -6.844 9.352 1.00 94.31 96 ARG A N 1
ATOM 721 C CA . ARG A 1 96 ? 3.564 -5.871 9.850 1.00 94.31 96 ARG A CA 1
ATOM 722 C C . ARG A 1 96 ? 3.724 -4.658 8.932 1.00 94.31 96 ARG A C 1
ATOM 724 O O . ARG A 1 96 ? 4.346 -3.678 9.337 1.00 94.31 96 ARG A O 1
ATOM 731 N N . CYS A 1 97 ? 3.194 -4.726 7.715 1.00 97.31 97 CYS A N 1
ATOM 732 C CA . CYS A 1 97 ? 3.300 -3.661 6.737 1.00 97.31 97 CYS A CA 1
ATOM 733 C C . CYS A 1 97 ? 2.365 -2.497 7.077 1.00 97.31 97 CYS A C 1
ATOM 735 O O . CYS A 1 97 ? 1.228 -2.680 7.531 1.00 97.31 97 CYS A O 1
ATOM 737 N N . ARG A 1 98 ? 2.855 -1.288 6.812 1.00 97.56 98 ARG A N 1
ATOM 738 C CA . ARG A 1 98 ? 2.115 -0.030 6.944 1.00 97.56 98 ARG A CA 1
ATOM 739 C C . ARG A 1 98 ? 1.502 0.335 5.596 1.00 97.56 98 ARG A C 1
ATOM 741 O O . ARG A 1 98 ? 2.074 0.010 4.561 1.00 97.56 98 ARG A O 1
ATOM 748 N N . VAL A 1 99 ? 0.360 1.010 5.609 1.00 97.31 99 VAL A N 1
ATOM 749 C CA . VAL A 1 99 ? -0.291 1.554 4.408 1.00 97.31 99 VAL A CA 1
ATOM 750 C C . VAL A 1 99 ? -0.272 3.068 4.508 1.00 97.31 99 VAL A C 1
ATOM 752 O O . VAL A 1 99 ? -0.791 3.622 5.471 1.00 97.31 99 VAL A O 1
ATOM 755 N N . ILE A 1 100 ? 0.336 3.739 3.544 1.00 95.69 100 ILE A N 1
ATOM 756 C CA . ILE A 1 100 ? 0.534 5.189 3.559 1.00 95.69 100 ILE A CA 1
ATOM 757 C C . ILE A 1 100 ? -0.255 5.766 2.375 1.00 95.69 100 ILE A C 1
ATOM 759 O O . ILE A 1 100 ? -0.027 5.303 1.259 1.00 95.69 100 ILE A O 1
ATOM 763 N N . PRO A 1 101 ? -1.202 6.705 2.578 1.00 94.50 101 PRO A N 1
ATOM 764 C CA . PRO A 1 101 ? -1.867 7.390 1.473 1.00 94.50 101 PRO A CA 1
ATOM 765 C C . PRO A 1 101 ? -0.850 8.133 0.612 1.00 94.50 101 PRO A C 1
ATOM 767 O O . PRO A 1 101 ? 0.057 8.770 1.150 1.00 94.50 101 PRO A O 1
ATOM 770 N N . ASP A 1 102 ? -1.048 8.118 -0.700 1.00 91.94 102 ASP A N 1
ATOM 771 C CA . ASP A 1 102 ? -0.318 9.024 -1.575 1.00 91.94 102 ASP A CA 1
ATOM 772 C C . ASP A 1 102 ? -1.064 10.372 -1.622 1.00 91.94 102 ASP A C 1
ATOM 774 O O . ASP A 1 102 ? -2.277 10.427 -1.824 1.00 91.94 102 ASP A O 1
ATOM 778 N N . ASP A 1 103 ? -0.343 11.483 -1.451 1.00 81.31 103 ASP A N 1
ATOM 779 C CA . ASP A 1 103 ? -0.936 12.832 -1.356 1.00 81.31 103 ASP A CA 1
ATOM 780 C C . ASP A 1 103 ? -1.480 13.373 -2.692 1.00 81.31 103 ASP A C 1
ATOM 782 O O . ASP A 1 103 ? -1.976 14.501 -2.771 1.00 81.31 103 ASP A O 1
ATOM 786 N N . ARG A 1 104 ? -1.335 12.612 -3.780 1.00 78.38 104 ARG A N 1
ATOM 787 C CA . ARG A 1 104 ? -1.727 13.025 -5.128 1.00 78.38 104 ARG A CA 1
ATOM 788 C C . ARG A 1 104 ? -2.500 11.910 -5.821 1.00 78.38 104 ARG A C 1
ATOM 790 O O . ARG A 1 104 ? -2.173 10.741 -5.627 1.00 78.38 104 ARG A O 1
ATOM 797 N N . PRO A 1 105 ? -3.489 12.261 -6.659 1.00 76.88 105 PRO A N 1
ATOM 798 C CA . PRO A 1 105 ? -4.136 11.276 -7.510 1.00 76.88 105 PRO A CA 1
ATOM 799 C C . PRO A 1 105 ? -3.104 10.620 -8.445 1.00 76.88 105 PRO A C 1
ATOM 801 O O . PRO A 1 105 ? -2.086 11.246 -8.766 1.00 76.88 105 PRO A O 1
ATOM 804 N N . PRO A 1 106 ? -3.363 9.385 -8.907 1.00 77.12 106 PRO A N 1
ATOM 805 C CA . PRO A 1 106 ? -2.529 8.747 -9.914 1.00 77.12 106 PRO A CA 1
ATOM 806 C C . PRO A 1 106 ? -2.490 9.625 -11.168 1.00 77.12 106 PRO A C 1
ATOM 808 O O . PRO A 1 106 ? -3.523 10.048 -11.688 1.00 77.12 106 PRO A O 1
ATOM 811 N N . MET A 1 107 ? -1.284 9.931 -11.636 1.00 84.00 107 MET A N 1
ATOM 812 C CA . MET A 1 107 ? -1.053 10.734 -12.833 1.00 84.00 107 MET A CA 1
ATOM 813 C C . MET A 1 107 ? -0.055 10.019 -13.730 1.00 84.00 107 MET A C 1
ATOM 815 O O . MET A 1 107 ? 0.927 9.457 -13.249 1.00 84.00 107 MET A O 1
ATOM 819 N N . VAL A 1 108 ? -0.274 10.117 -15.037 1.00 87.00 108 VAL A N 1
ATOM 820 C CA . VAL A 1 108 ? 0.660 9.648 -16.059 1.00 87.00 108 VAL A CA 1
ATOM 821 C C . VAL A 1 108 ? 1.196 10.845 -16.838 1.00 87.00 108 VAL A C 1
ATOM 823 O O . VAL A 1 108 ? 0.470 11.801 -17.117 1.00 87.00 108 VAL A O 1
ATOM 826 N N . GLN A 1 109 ? 2.487 10.822 -17.162 1.00 90.44 109 GLN A N 1
ATOM 827 C CA . GLN A 1 109 ? 3.091 11.856 -17.998 1.00 90.44 109 GLN A CA 1
ATOM 828 C C . GLN A 1 109 ? 2.681 11.656 -19.458 1.00 90.44 109 GLN A C 1
ATOM 830 O O . GLN A 1 109 ? 2.713 10.536 -19.958 1.00 90.44 109 GLN A O 1
ATOM 835 N N . VAL A 1 110 ? 2.333 12.744 -20.147 1.00 94.06 110 VAL A N 1
ATOM 836 C CA . VAL A 1 110 ? 1.919 12.733 -21.559 1.00 94.06 110 VAL A CA 1
ATOM 837 C C . VAL A 1 110 ? 2.698 13.767 -22.372 1.00 94.06 110 VAL A C 1
ATOM 839 O O . VAL A 1 110 ? 3.128 14.788 -21.836 1.00 94.06 110 VAL A O 1
ATOM 842 N N . GLY A 1 111 ? 2.886 13.511 -23.670 1.00 96.00 111 GLY A N 1
ATOM 843 C CA . GLY A 1 111 ? 3.558 14.425 -24.598 1.00 96.00 111 GLY A CA 1
ATOM 844 C C . GLY A 1 111 ? 3.966 13.747 -25.907 1.00 96.00 111 GLY A C 1
ATOM 845 O O . GLY A 1 111 ? 3.828 12.533 -26.052 1.00 96.00 111 GLY A O 1
ATOM 846 N N . GLU A 1 112 ? 4.511 14.519 -26.853 1.00 97.00 112 GLU A N 1
ATOM 847 C CA . GLU A 1 112 ? 4.934 14.008 -28.172 1.00 97.00 112 GLU A CA 1
ATOM 848 C C . GLU A 1 112 ? 5.968 12.875 -28.081 1.00 97.00 112 GLU A C 1
ATOM 850 O O . GLU A 1 112 ? 6.007 11.996 -28.9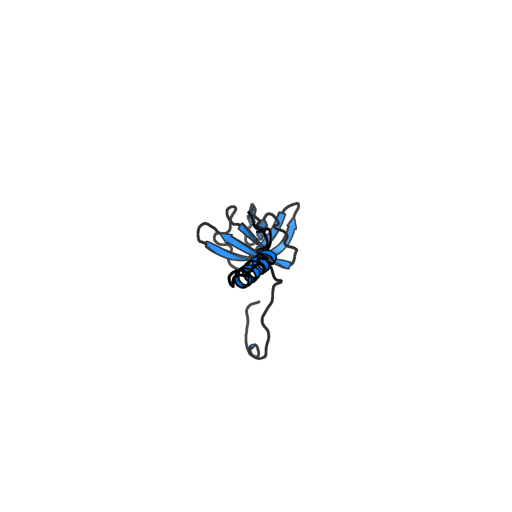38 1.00 97.00 112 GLU A O 1
ATOM 855 N N . GLY A 1 113 ? 6.755 12.830 -26.999 1.00 94.81 113 GLY A N 1
ATOM 856 C CA . GLY A 1 113 ? 7.711 11.751 -26.733 1.00 94.81 113 GLY A CA 1
ATOM 857 C C . GLY A 1 113 ? 7.091 10.352 -26.592 1.00 94.81 113 GLY A C 1
ATOM 858 O O . GLY A 1 113 ? 7.829 9.366 -26.632 1.00 94.81 113 GLY A O 1
ATOM 859 N N . LEU A 1 114 ? 5.763 10.245 -26.454 1.00 95.12 114 LEU A N 1
ATOM 860 C CA . LEU A 1 114 ? 5.037 8.971 -26.419 1.00 95.12 114 LEU A CA 1
ATOM 861 C C . LEU A 1 114 ? 4.647 8.438 -27.807 1.00 95.12 114 LEU A C 1
ATOM 863 O O . LEU A 1 114 ? 4.231 7.285 -27.917 1.00 95.12 114 LEU A O 1
ATOM 867 N N . LEU A 1 115 ? 4.782 9.229 -28.878 1.00 95.56 115 LEU A N 1
ATOM 868 C CA . LEU A 1 115 ? 4.415 8.785 -30.224 1.00 95.56 115 LEU A CA 1
ATOM 869 C C . LEU A 1 115 ? 5.288 7.598 -30.662 1.00 95.56 115 LEU A C 1
ATOM 871 O O . LEU A 1 115 ? 6.517 7.653 -30.628 1.00 95.56 115 LEU A O 1
ATOM 875 N N . GLY A 1 116 ? 4.638 6.502 -31.061 1.00 95.94 116 GLY A N 1
ATOM 876 C CA . GLY A 1 116 ? 5.309 5.260 -31.461 1.00 95.94 116 GLY A CA 1
ATOM 877 C C . GLY A 1 116 ? 5.902 4.443 -30.304 1.00 95.94 116 GLY A C 1
ATOM 878 O O . GLY A 1 116 ? 6.635 3.488 -30.558 1.00 95.94 116 GLY A O 1
ATOM 879 N N . ARG A 1 117 ? 5.616 4.794 -29.042 1.00 96.25 117 ARG A N 1
ATOM 880 C CA . ARG A 1 117 ? 6.040 4.0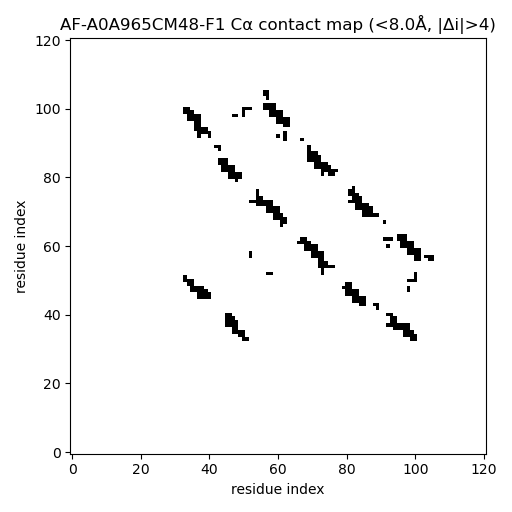27 -27.862 1.00 96.25 117 ARG A CA 1
ATOM 881 C C . ARG A 1 117 ? 4.940 3.078 -27.392 1.00 96.25 117 ARG A C 1
ATOM 883 O O . ARG A 1 117 ? 3.756 3.350 -27.552 1.00 96.25 117 ARG A O 1
ATOM 890 N N . VAL A 1 118 ? 5.361 1.979 -26.771 1.00 94.44 118 VAL A N 1
ATOM 891 C CA . VAL A 1 118 ? 4.496 1.089 -25.989 1.00 94.44 118 VAL A CA 1
ATOM 892 C C . VAL A 1 118 ? 4.859 1.305 -24.524 1.00 94.44 118 VAL A C 1
ATOM 894 O O . VAL A 1 118 ? 6.032 1.202 -24.169 1.00 94.44 118 VAL A O 1
ATOM 897 N N . VAL A 1 119 ? 3.869 1.650 -23.707 1.00 90.31 119 VAL A N 1
ATOM 898 C CA . VAL A 1 119 ? 4.005 1.924 -22.268 1.00 90.31 119 VAL A CA 1
ATOM 899 C C . VAL A 1 119 ? 3.232 0.880 -21.468 1.00 90.31 119 VAL A C 1
ATOM 901 O O . VAL A 1 119 ? 2.242 0.343 -21.974 1.00 90.31 119 VAL A O 1
ATOM 904 N N . ASP A 1 120 ? 3.701 0.566 -20.255 1.00 85.25 12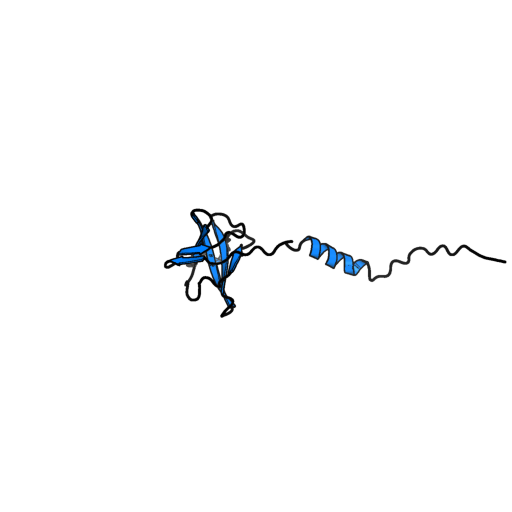0 ASP A N 1
ATOM 905 C CA . ASP A 1 120 ? 2.878 -0.191 -19.314 1.00 85.25 120 ASP A CA 1
ATOM 906 C C . ASP A 1 120 ? 1.728 0.700 -18.799 1.00 85.25 120 ASP A C 1
ATOM 908 O O . ASP A 1 120 ? 1.874 1.927 -18.768 1.00 85.25 120 ASP A O 1
ATOM 912 N N . PRO A 1 121 ? 0.554 0.111 -18.507 1.00 68.38 121 PRO A N 1
ATOM 913 C CA . PRO A 1 121 ? -0.545 0.813 -17.850 1.00 68.38 121 PRO A CA 1
ATOM 914 C C . PRO A 1 121 ? -0.195 1.296 -16.439 1.00 68.38 121 PRO A C 1
ATOM 916 O O . PRO A 1 121 ? 0.579 0.594 -15.744 1.00 68.38 121 PRO A O 1
#

Solvent-accessible surface area (backbone atoms only — not comparable to full-atom values): 7591 Å² total; per-residue (Å²): 135,86,87,88,81,83,83,76,71,84,77,83,57,83,66,61,73,59,51,53,62,55,52,64,48,55,76,69,47,78,94,65,90,51,61,20,36,31,70,47,72,57,86,67,42,31,34,23,48,69,51,78,71,51,72,75,29,36,29,37,39,36,26,80,90,77,72,45,75,38,53,25,35,25,78,41,72,56,91,87,32,30,31,30,36,52,80,57,82,60,81,84,69,45,64,81,17,37,32,32,64,48,99,54,75,85,81,80,91,82,61,80,88,52,70,96,61,88,78,86,134

Mean predicted aligned error: 11.27 Å

pLDDT: mean 84.02, std 18.0, range [30.59, 98.0]